Protein AF-A0A2D1LV27-F1 (afdb_monomer)

Nearest PDB structures (foldseek):
  8wv2-assembly1_D  TM=9.370E-01  e=3.843E-04  Candida parapsilosis

Radius of gyration: 17.31 Å; Cα contacts (8 Å, |Δi|>4): 138; chains: 1; bounding box: 40×32×44 Å

Structure (mmCIF, N/CA/C/O backbone):
data_AF-A0A2D1LV27-F1
#
_entry.id   AF-A0A2D1LV27-F1
#
loop_
_atom_site.group_PDB
_atom_site.id
_atom_site.type_symbol
_atom_site.label_atom_id
_atom_site.label_alt_id
_atom_site.label_comp_id
_atom_site.label_asym_id
_atom_site.label_entity_id
_atom_site.label_seq_id
_atom_site.pdbx_PDB_ins_code
_atom_site.Cartn_x
_atom_site.Cartn_y
_atom_site.Cartn_z
_atom_site.occupancy
_atom_site.B_iso_or_equiv
_atom_site.auth_seq_id
_atom_site.auth_comp_id
_atom_site.auth_asym_id
_atom_site.auth_atom_id
_atom_site.pdbx_PDB_model_num
ATOM 1 N N . THR A 1 1 ? 4.285 -7.012 -9.477 1.00 94.00 1 THR A N 1
ATOM 2 C CA . THR A 1 1 ? 3.588 -6.014 -10.319 1.00 94.00 1 THR A CA 1
ATOM 3 C C . THR A 1 1 ? 2.092 -6.225 -10.198 1.00 94.00 1 THR A C 1
ATOM 5 O O . THR A 1 1 ? 1.688 -7.284 -9.736 1.00 94.00 1 THR A O 1
ATOM 8 N N . ASP A 1 2 ? 1.262 -5.238 -10.533 1.00 95.62 2 ASP A N 1
ATOM 9 C CA . ASP A 1 2 ? -0.200 -5.316 -10.392 1.00 95.62 2 ASP A CA 1
ATOM 10 C C . ASP A 1 2 ? -0.897 -4.521 -11.502 1.00 95.62 2 ASP A C 1
ATOM 12 O O . ASP A 1 2 ? -0.850 -3.290 -11.528 1.00 95.62 2 ASP A O 1
ATOM 16 N N . ILE A 1 3 ? -1.539 -5.254 -12.414 1.00 94.94 3 ILE A N 1
ATOM 17 C CA . ILE A 1 3 ? -2.491 -4.723 -13.400 1.00 94.94 3 ILE A CA 1
ATOM 18 C C . ILE A 1 3 ? -3.941 -4.980 -12.963 1.00 94.94 3 ILE A C 1
ATOM 20 O O . ILE A 1 3 ? -4.791 -4.106 -13.090 1.00 94.94 3 ILE A O 1
ATOM 24 N N . GLY A 1 4 ? -4.205 -6.165 -12.400 1.00 94.12 4 GLY A N 1
ATOM 25 C CA . GLY A 1 4 ? -5.544 -6.634 -12.031 1.00 94.12 4 GLY A CA 1
ATOM 26 C C . GLY A 1 4 ? -5.654 -7.200 -10.614 1.00 94.12 4 GLY A C 1
ATOM 27 O O . GLY A 1 4 ? -6.635 -7.858 -10.302 1.00 94.12 4 GLY A O 1
ATOM 28 N N . GLY A 1 5 ? -4.663 -6.973 -9.750 1.00 96.69 5 GLY A N 1
ATOM 29 C CA . GLY A 1 5 ? -4.656 -7.467 -8.366 1.00 96.69 5 GLY A CA 1
ATOM 30 C C . GLY A 1 5 ? -3.417 -8.263 -7.968 1.00 96.69 5 GLY A C 1
ATOM 31 O O . GLY A 1 5 ? -3.328 -8.691 -6.825 1.00 96.69 5 GLY A O 1
ATOM 32 N N . SER A 1 6 ? -2.447 -8.455 -8.862 1.00 96.88 6 SER A N 1
ATOM 33 C CA . SER A 1 6 ? -1.302 -9.353 -8.641 1.00 96.88 6 SER A CA 1
ATOM 34 C C . SER A 1 6 ? -0.316 -8.921 -7.537 1.00 96.88 6 SER A C 1
ATOM 36 O O . SER A 1 6 ? 0.581 -9.693 -7.216 1.00 96.88 6 SER A O 1
ATOM 38 N N . ILE A 1 7 ? -0.482 -7.744 -6.916 1.00 98.31 7 ILE A N 1
ATOM 39 C CA . ILE A 1 7 ? 0.162 -7.400 -5.630 1.00 98.31 7 ILE A CA 1
ATOM 40 C C . ILE A 1 7 ? -0.808 -7.651 -4.472 1.00 98.31 7 ILE A C 1
ATOM 42 O O . ILE A 1 7 ? -0.456 -8.293 -3.485 1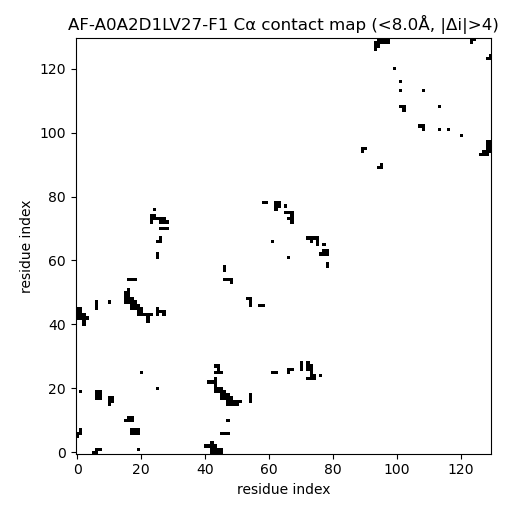.00 98.31 7 ILE A O 1
ATOM 46 N N . ARG A 1 8 ? -2.041 -7.149 -4.587 1.00 98.19 8 ARG A N 1
ATOM 47 C CA . ARG A 1 8 ? -3.024 -7.144 -3.490 1.00 98.19 8 ARG A CA 1
ATOM 48 C C . ARG A 1 8 ? -3.561 -8.534 -3.148 1.00 98.19 8 ARG A C 1
ATOM 50 O O . ARG A 1 8 ? -3.690 -8.854 -1.974 1.00 98.19 8 ARG A O 1
ATOM 57 N N . VAL A 1 9 ? -3.841 -9.364 -4.151 1.00 98.12 9 VAL A N 1
ATOM 58 C CA . VAL A 1 9 ? -4.367 -10.730 -3.984 1.00 98.12 9 VAL A CA 1
ATOM 59 C C . VAL A 1 9 ? -3.384 -11.632 -3.229 1.00 98.12 9 VAL A C 1
ATOM 61 O O . VAL A 1 9 ? -3.776 -12.167 -2.191 1.00 98.12 9 VAL A O 1
ATOM 64 N N . PRO A 1 10 ? -2.109 -11.792 -3.653 1.00 98.50 10 PRO A N 1
ATOM 65 C CA . PRO A 1 10 ? -1.176 -12.620 -2.894 1.00 98.50 10 PRO A CA 1
ATOM 66 C C . PRO A 1 10 ? -0.887 -12.046 -1.504 1.00 98.50 10 PRO A C 1
ATOM 68 O O . PRO A 1 10 ? -0.733 -12.825 -0.567 1.00 98.50 10 PRO A O 1
ATOM 71 N N . ALA A 1 11 ? -0.869 -10.718 -1.332 1.00 98.50 11 ALA A N 1
ATOM 72 C CA . ALA A 1 11 ? -0.708 -10.115 -0.011 1.00 98.50 11 ALA A CA 1
ATOM 73 C C . ALA A 1 11 ? -1.876 -10.468 0.930 1.00 98.50 11 ALA A C 1
ATOM 75 O O . ALA A 1 11 ? -1.646 -10.928 2.047 1.00 98.50 11 ALA A O 1
ATOM 76 N N . ALA A 1 12 ? -3.120 -10.356 0.452 1.00 97.06 12 ALA A N 1
ATOM 77 C CA . ALA A 1 12 ? -4.312 -10.713 1.218 1.00 97.06 12 ALA A CA 1
ATOM 78 C C . ALA A 1 12 ? -4.346 -12.201 1.607 1.00 97.06 12 ALA A C 1
ATOM 80 O O . ALA A 1 12 ? -4.749 -12.535 2.717 1.00 97.06 12 ALA A O 1
ATOM 81 N N . PHE A 1 13 ? -3.900 -13.097 0.723 1.00 97.62 13 PHE A N 1
ATOM 82 C CA . PHE A 1 13 ? -3.911 -14.544 0.984 1.00 97.62 13 PHE A CA 1
ATOM 83 C C . PHE A 1 13 ? -2.797 -15.010 1.925 1.00 97.62 13 PHE A C 1
ATOM 85 O O . PHE A 1 13 ? -2.890 -16.104 2.474 1.00 97.62 13 PHE A O 1
ATOM 92 N N . ASN A 1 14 ? -1.764 -14.190 2.128 1.00 98.25 14 ASN A N 1
ATOM 93 C CA . ASN A 1 14 ? -0.605 -14.534 2.953 1.00 98.25 14 ASN A CA 1
ATOM 94 C C . ASN A 1 14 ? -0.456 -13.637 4.190 1.00 98.25 14 ASN A C 1
ATOM 96 O O . ASN A 1 14 ? 0.593 -13.657 4.828 1.00 98.25 14 ASN A O 1
ATOM 100 N N . SER A 1 15 ? -1.484 -12.858 4.544 1.00 97.31 15 SER A N 1
ATOM 101 C CA . SER A 1 15 ? -1.450 -11.928 5.685 1.00 97.31 15 SER A CA 1
ATOM 102 C C . SER A 1 15 ? -0.294 -10.918 5.607 1.00 97.31 15 SER A C 1
ATOM 104 O O . SER A 1 15 ? 0.393 -10.660 6.594 1.00 97.31 15 SER A O 1
ATOM 106 N N . LEU A 1 16 ? -0.071 -10.355 4.418 1.00 98.44 16 LEU A N 1
ATOM 107 C CA . LEU A 1 16 ? 0.971 -9.365 4.143 1.00 98.44 16 LEU A CA 1
ATOM 108 C C . LEU A 1 16 ? 0.369 -8.015 3.747 1.00 98.44 16 LEU A C 1
ATOM 110 O O . LEU A 1 16 ? -0.791 -7.905 3.347 1.00 98.44 16 LEU A O 1
ATOM 114 N N . TYR A 1 17 ? 1.201 -6.981 3.798 1.00 98.56 17 TYR A N 1
ATOM 115 C CA . TYR A 1 17 ? 0.872 -5.640 3.335 1.00 98.56 17 TYR A CA 1
ATOM 116 C C . TYR A 1 17 ? 1.344 -5.486 1.895 1.00 98.56 17 TYR A C 1
ATOM 118 O O . TYR A 1 17 ? 2.535 -5.587 1.623 1.00 98.56 17 TYR A O 1
ATOM 126 N N . GLY A 1 18 ? 0.423 -5.228 0.968 1.00 98.31 18 GLY A N 1
ATOM 127 C CA . GLY A 1 18 ? 0.740 -4.964 -0.434 1.00 98.31 18 GLY A CA 1
ATOM 128 C C . GLY A 1 18 ? 0.146 -3.638 -0.882 1.00 98.31 18 GLY A C 1
ATOM 129 O O . GLY A 1 18 ? -1.048 -3.409 -0.694 1.00 98.31 18 GLY A O 1
ATOM 130 N N . ILE A 1 19 ? 0.953 -2.775 -1.504 1.00 98.06 19 ILE A N 1
ATOM 131 C CA . ILE A 1 19 ? 0.464 -1.516 -2.081 1.00 98.06 19 ILE A CA 1
ATOM 132 C C . ILE A 1 19 ? 0.578 -1.542 -3.603 1.00 98.06 19 ILE A C 1
ATOM 134 O O . ILE A 1 19 ? 1.639 -1.801 -4.169 1.00 98.06 19 ILE A O 1
ATOM 138 N N . ARG A 1 20 ? -0.535 -1.236 -4.273 1.00 97.81 20 ARG A N 1
ATOM 139 C CA . ARG A 1 20 ? -0.565 -0.902 -5.697 1.00 97.81 20 ARG A CA 1
ATOM 140 C C . ARG A 1 20 ? -0.508 0.627 -5.810 1.00 97.81 20 ARG A C 1
ATOM 142 O O . ARG A 1 20 ? -1.549 1.258 -5.627 1.00 97.81 20 ARG A O 1
ATOM 149 N N . PRO A 1 21 ? 0.661 1.245 -6.047 1.00 97.25 21 PRO A N 1
ATOM 150 C CA . PRO A 1 21 ? 0.733 2.694 -6.153 1.00 97.25 21 PRO A CA 1
ATOM 151 C C . PRO A 1 21 ? 0.067 3.185 -7.445 1.00 97.25 21 PRO A C 1
ATOM 153 O O . PRO A 1 21 ? -0.237 2.404 -8.351 1.00 97.25 21 PRO A O 1
ATOM 156 N N . SER A 1 22 ? -0.137 4.497 -7.545 1.00 96.44 22 SER A N 1
ATOM 157 C CA . SER A 1 22 ? -0.546 5.131 -8.799 1.00 96.44 22 SER A CA 1
ATOM 158 C C . SER A 1 22 ? 0.447 4.818 -9.921 1.00 96.44 22 SER A C 1
ATOM 160 O O . SER A 1 22 ? 1.651 4.683 -9.685 1.00 96.44 22 SER A O 1
ATOM 162 N N . HIS A 1 23 ? -0.053 4.727 -11.153 1.00 95.19 23 HIS A N 1
ATOM 163 C CA . HIS A 1 23 ? 0.809 4.579 -12.321 1.00 95.19 23 HIS A CA 1
ATOM 164 C C . HIS A 1 23 ? 1.824 5.734 -12.405 1.00 95.19 23 HIS A C 1
ATOM 166 O O . HIS A 1 23 ? 1.523 6.861 -12.012 1.00 95.19 23 HIS A O 1
ATOM 172 N N . GLY A 1 24 ? 3.045 5.424 -12.846 1.00 95.38 24 GLY A N 1
ATOM 173 C CA . GLY A 1 24 ? 4.157 6.374 -12.904 1.00 95.38 24 GLY A CA 1
ATOM 174 C C . GLY A 1 24 ? 4.760 6.748 -11.545 1.00 95.38 24 GLY A C 1
ATOM 175 O O . GLY A 1 24 ? 5.654 7.585 -11.496 1.00 95.38 24 GLY A O 1
ATOM 176 N N . ARG A 1 25 ? 4.314 6.158 -10.423 1.00 97.38 25 ARG A N 1
ATOM 177 C CA . ARG A 1 25 ? 4.906 6.438 -9.100 1.00 97.38 25 ARG A CA 1
ATOM 178 C C . ARG A 1 25 ? 6.260 5.760 -8.888 1.00 97.38 25 ARG A C 1
ATOM 180 O O . ARG A 1 25 ? 7.092 6.320 -8.188 1.00 97.38 25 ARG A O 1
ATOM 187 N N . LEU A 1 26 ? 6.454 4.561 -9.432 1.00 97.31 26 LEU A N 1
ATOM 188 C CA . LEU A 1 26 ? 7.682 3.771 -9.310 1.00 97.31 26 LEU A CA 1
ATOM 189 C C . LEU A 1 26 ? 8.211 3.402 -10.704 1.00 97.31 26 LEU A C 1
ATOM 191 O O . LEU A 1 26 ? 7.391 3.261 -11.616 1.00 97.31 26 LEU A O 1
ATOM 195 N N . PRO A 1 27 ? 9.539 3.230 -10.867 1.00 95.69 27 PRO A N 1
ATOM 196 C CA . PRO A 1 27 ? 10.137 2.847 -12.143 1.00 95.69 27 PRO A CA 1
ATOM 197 C C . PRO A 1 27 ? 9.613 1.497 -12.627 1.00 95.69 27 PRO A C 1
ATOM 199 O O . PRO A 1 27 ? 9.431 0.562 -11.843 1.00 95.69 27 PRO A O 1
ATOM 202 N N . TYR A 1 28 ? 9.363 1.423 -13.930 1.00 92.81 28 TYR A N 1
ATOM 203 C CA . TYR A 1 28 ? 8.860 0.245 -14.637 1.00 92.81 28 TYR A CA 1
ATOM 204 C C . TYR A 1 28 ? 9.798 -0.184 -15.778 1.00 92.81 28 TYR A C 1
ATOM 206 O O . TYR A 1 28 ? 9.636 -1.267 -16.337 1.00 92.81 28 TYR A O 1
ATOM 214 N N . GLY A 1 29 ? 10.787 0.641 -16.133 1.00 90.19 29 GLY A N 1
ATOM 215 C CA . GLY A 1 29 ? 11.799 0.324 -17.135 1.00 90.19 29 GLY A CA 1
ATOM 216 C C . GLY A 1 29 ? 12.475 -1.025 -16.872 1.00 90.19 29 GLY A C 1
ATOM 217 O O . GLY A 1 29 ? 12.907 -1.312 -15.759 1.00 90.19 29 GLY A O 1
ATOM 218 N N . GLY A 1 30 ? 12.547 -1.864 -17.907 1.00 87.38 30 GLY A N 1
ATOM 219 C CA . GLY A 1 30 ? 13.156 -3.197 -17.836 1.00 87.38 30 GLY A CA 1
ATOM 220 C C . GLY A 1 30 ? 12.255 -4.308 -17.283 1.00 87.38 30 GLY A C 1
ATOM 221 O O . GLY A 1 30 ? 12.652 -5.471 -17.325 1.00 87.38 30 GLY A O 1
ATOM 222 N N . MET A 1 31 ? 11.040 -4.007 -16.810 1.00 87.56 31 MET A N 1
ATOM 223 C CA . MET A 1 31 ? 10.099 -5.045 -16.374 1.00 87.56 31 MET A CA 1
ATOM 224 C C . MET A 1 31 ? 9.541 -5.804 -17.576 1.00 87.56 31 MET A C 1
ATOM 226 O O . MET A 1 31 ? 8.883 -5.230 -18.443 1.00 87.56 31 MET A O 1
ATOM 230 N N . THR A 1 32 ? 9.722 -7.124 -17.579 1.00 86.06 32 THR A N 1
ATOM 231 C CA . THR A 1 32 ? 9.079 -8.005 -18.555 1.00 86.06 32 THR A CA 1
ATOM 232 C C . THR A 1 32 ? 7.564 -7.970 -18.373 1.00 86.06 32 THR A C 1
ATOM 234 O O . THR A 1 32 ? 7.051 -8.148 -17.265 1.00 86.06 32 THR A O 1
ATOM 237 N N . ASN A 1 33 ? 6.840 -7.755 -19.468 1.00 80.62 33 ASN A N 1
ATOM 238 C CA . ASN A 1 33 ? 5.384 -7.756 -19.488 1.00 80.62 33 ASN A CA 1
ATOM 239 C C . ASN A 1 33 ? 4.881 -8.711 -20.576 1.00 80.62 33 ASN A C 1
ATOM 241 O O . ASN A 1 33 ? 5.525 -8.875 -21.607 1.00 80.62 33 ASN A O 1
ATOM 245 N N . SER A 1 34 ? 3.732 -9.344 -20.347 1.00 78.06 34 SER A N 1
ATOM 246 C CA . SER A 1 34 ? 3.145 -10.305 -21.289 1.00 78.06 34 SER A CA 1
ATOM 247 C C . SER A 1 34 ? 2.445 -9.627 -22.472 1.00 78.06 34 SER A C 1
ATOM 249 O O . SER A 1 34 ? 2.241 -10.267 -23.496 1.00 78.06 34 SER A O 1
ATOM 251 N N . MET A 1 35 ? 2.077 -8.346 -22.338 1.00 78.25 35 MET A N 1
ATOM 252 C CA . MET A 1 35 ? 1.495 -7.527 -23.408 1.00 78.25 35 MET A CA 1
ATOM 253 C C . MET A 1 35 ? 2.213 -6.179 -23.494 1.00 78.25 35 MET A C 1
ATOM 255 O O . MET A 1 35 ? 1.784 -5.183 -22.909 1.00 78.25 35 MET A O 1
ATOM 259 N N . GLU A 1 36 ? 3.347 -6.162 -24.185 1.00 77.81 36 GLU A N 1
ATOM 260 C CA . GLU A 1 36 ? 4.110 -4.939 -24.427 1.00 77.81 36 GLU A CA 1
ATOM 261 C C . GLU A 1 36 ? 3.325 -3.966 -25.328 1.00 77.81 36 GLU A C 1
ATOM 263 O O . GLU A 1 36 ? 2.632 -4.381 -26.255 1.00 77.81 36 GLU A O 1
ATOM 268 N N . GLY A 1 37 ? 3.390 -2.664 -25.029 1.00 81.94 37 GLY A N 1
ATOM 269 C CA . GLY A 1 37 ? 2.694 -1.614 -25.789 1.00 81.94 37 GLY A CA 1
ATOM 270 C C . GLY A 1 37 ? 1.207 -1.417 -25.461 1.00 81.94 37 GLY A C 1
ATOM 271 O O . GLY A 1 37 ? 0.568 -0.547 -26.051 1.00 81.94 37 GLY A O 1
ATOM 272 N N . GLN A 1 38 ? 0.636 -2.177 -24.521 1.00 87.25 38 GLN A N 1
ATOM 273 C CA . GLN A 1 38 ? -0.704 -1.895 -24.005 1.00 87.25 38 GLN A CA 1
ATOM 274 C C . GLN A 1 38 ? -0.664 -0.675 -23.073 1.00 87.25 38 GLN A C 1
ATOM 276 O O . GLN A 1 38 ? 0.085 -0.661 -22.099 1.00 87.25 38 GLN A O 1
ATOM 281 N N . GLU A 1 39 ? -1.493 0.334 -23.355 1.00 85.75 39 GLU A N 1
ATOM 282 C CA . GLU A 1 39 ? -1.511 1.599 -22.598 1.00 85.75 39 GLU A CA 1
ATOM 283 C C . GLU A 1 39 ? -2.918 1.967 -22.068 1.00 85.75 39 GLU A C 1
ATOM 285 O O . GLU A 1 39 ? -3.131 3.060 -21.559 1.00 85.75 39 GLU A O 1
ATOM 290 N N . THR A 1 40 ? -3.913 1.073 -22.168 1.00 89.56 40 THR A N 1
ATOM 291 C CA . THR A 1 40 ? -5.278 1.331 -21.652 1.00 89.56 40 THR A CA 1
ATOM 292 C C . THR A 1 40 ? -5.395 1.075 -20.147 1.00 89.56 40 THR A C 1
ATOM 294 O O . THR A 1 40 ? -6.161 1.741 -19.457 1.00 89.56 40 THR A O 1
ATOM 297 N N . ILE A 1 41 ? -4.665 0.082 -19.628 1.00 90.00 41 ILE A N 1
ATOM 298 C CA . ILE A 1 41 ? -4.696 -0.347 -18.222 1.00 90.00 41 ILE A CA 1
ATOM 299 C C . ILE A 1 41 ? -3.263 -0.664 -17.821 1.00 90.00 41 ILE A C 1
ATOM 301 O O . ILE A 1 41 ? -2.787 -1.785 -17.983 1.00 90.00 41 ILE A O 1
ATOM 305 N N . HIS A 1 42 ? -2.560 0.334 -17.297 1.00 90.81 42 HIS A N 1
ATOM 306 C CA . HIS A 1 42 ? -1.153 0.152 -16.983 1.00 90.81 42 HIS A CA 1
ATOM 307 C C . HIS A 1 42 ? -0.947 -0.755 -15.765 1.00 90.81 42 HIS A C 1
ATOM 309 O O . HIS A 1 42 ? -1.505 -0.537 -14.682 1.00 90.81 42 HIS A O 1
ATOM 315 N N . SER A 1 43 ? -0.053 -1.726 -15.932 1.00 92.62 43 SER A N 1
ATOM 316 C CA . SER A 1 43 ? 0.572 -2.430 -14.816 1.00 92.62 43 SER A CA 1
ATOM 317 C C . SER A 1 43 ? 1.433 -1.466 -13.997 1.00 92.62 43 SER A C 1
ATOM 319 O O . SER A 1 43 ? 2.019 -0.518 -14.527 1.00 92.62 43 SER A O 1
ATOM 321 N N . VAL A 1 44 ? 1.525 -1.716 -12.692 1.00 94.62 44 VAL A N 1
ATOM 322 C CA . VAL A 1 44 ? 2.413 -0.969 -11.794 1.00 94.62 44 VAL A CA 1
ATOM 323 C C . VAL A 1 44 ? 3.330 -1.897 -11.010 1.00 94.62 44 VAL A C 1
ATOM 325 O O . VAL A 1 44 ? 3.066 -3.090 -10.840 1.00 94.62 44 VAL A O 1
ATOM 328 N N . VAL A 1 45 ? 4.415 -1.334 -10.497 1.00 95.19 45 VAL A N 1
ATOM 329 C CA . VAL A 1 45 ? 5.302 -1.979 -9.523 1.00 95.19 45 VAL A CA 1
ATOM 330 C C . VAL A 1 45 ? 4.926 -1.468 -8.138 1.00 95.19 45 VAL A C 1
ATOM 332 O O . VAL A 1 45 ? 4.526 -0.319 -7.999 1.00 95.19 45 VAL A O 1
ATOM 335 N N . GLY A 1 46 ? 5.031 -2.315 -7.119 1.00 96.94 46 GLY A N 1
ATOM 336 C CA . GLY A 1 46 ? 4.777 -1.955 -5.728 1.00 96.94 46 GLY A CA 1
ATOM 337 C C . GLY A 1 46 ? 5.250 -3.064 -4.784 1.00 96.94 46 GLY A C 1
ATOM 338 O O . GLY A 1 46 ? 5.330 -4.219 -5.217 1.00 96.94 46 GLY A O 1
ATOM 339 N N . PRO A 1 47 ? 5.614 -2.729 -3.535 1.00 98.00 47 PRO A N 1
ATOM 340 C CA . PRO A 1 47 ? 6.124 -3.697 -2.571 1.00 98.00 47 PRO A CA 1
ATOM 341 C C . PRO A 1 47 ? 5.016 -4.560 -1.951 1.00 98.00 47 PRO A C 1
ATOM 343 O O . PRO A 1 47 ? 3.876 -4.118 -1.776 1.00 98.00 47 PRO A O 1
ATOM 346 N N . ILE A 1 48 ? 5.409 -5.773 -1.559 1.00 98.56 48 ILE A N 1
ATOM 347 C CA . ILE A 1 48 ? 4.728 -6.604 -0.561 1.00 98.56 48 ILE A CA 1
ATOM 348 C C . ILE A 1 48 ? 5.686 -6.729 0.626 1.00 98.56 48 ILE A C 1
ATOM 350 O O . ILE A 1 48 ? 6.863 -7.019 0.420 1.00 98.56 48 ILE A O 1
ATOM 354 N N . ALA A 1 49 ? 5.206 -6.497 1.845 1.00 98.50 49 ALA A N 1
ATOM 355 C CA . ALA A 1 49 ? 6.023 -6.541 3.052 1.00 98.50 49 ALA A CA 1
ATOM 356 C C . ALA A 1 49 ? 5.239 -7.044 4.276 1.00 98.50 49 ALA A C 1
ATOM 358 O O . ALA A 1 49 ? 4.027 -7.256 4.219 1.00 98.50 49 ALA A O 1
ATOM 359 N N . HIS A 1 50 ? 5.940 -7.223 5.397 1.00 98.06 50 HIS A N 1
ATOM 360 C CA . HIS A 1 50 ? 5.361 -7.710 6.654 1.00 98.06 50 HIS A CA 1
ATOM 361 C C . HIS A 1 50 ? 4.715 -6.607 7.504 1.00 98.06 50 HIS A C 1
ATOM 363 O O . HIS A 1 50 ? 3.984 -6.914 8.443 1.00 98.06 50 HIS A O 1
ATOM 369 N N . SER A 1 51 ? 4.945 -5.334 7.175 1.00 98.44 51 SER A N 1
ATOM 370 C CA . SER A 1 51 ? 4.363 -4.196 7.884 1.00 98.44 51 SER A CA 1
ATOM 371 C C . SER A 1 51 ? 4.099 -3.008 6.953 1.00 98.44 51 SER A C 1
ATOM 373 O O . SER A 1 51 ? 4.699 -2.878 5.882 1.00 98.44 51 SER A O 1
ATOM 375 N N . ALA A 1 52 ? 3.219 -2.097 7.378 1.00 97.19 52 ALA A N 1
ATOM 376 C CA . ALA A 1 52 ? 3.001 -0.830 6.677 1.00 97.19 52 ALA A CA 1
ATOM 377 C C . ALA A 1 52 ? 4.257 0.067 6.705 1.00 97.19 52 ALA A C 1
ATOM 379 O O . ALA A 1 52 ? 4.510 0.821 5.764 1.00 97.19 52 ALA A O 1
ATOM 380 N N . GLN A 1 53 ? 5.066 -0.043 7.762 1.00 98.06 53 GLN A N 1
ATOM 381 C CA . GLN A 1 53 ? 6.332 0.665 7.922 1.00 98.06 53 GLN A CA 1
ATOM 382 C C . GLN A 1 53 ? 7.361 0.219 6.876 1.00 98.06 53 GLN A C 1
ATOM 384 O O . GLN A 1 53 ? 8.032 1.070 6.297 1.00 98.06 53 GLN A O 1
ATOM 389 N N . ASP A 1 54 ? 7.436 -1.077 6.570 1.00 98.38 54 ASP A N 1
ATOM 390 C CA . ASP A 1 54 ? 8.341 -1.603 5.538 1.00 98.38 54 ASP A CA 1
ATOM 391 C C . ASP A 1 54 ? 7.916 -1.166 4.131 1.00 98.38 54 ASP A C 1
ATOM 393 O O . ASP A 1 54 ? 8.753 -0.795 3.306 1.00 98.38 54 ASP A O 1
ATOM 397 N N . VAL A 1 55 ? 6.604 -1.143 3.863 1.00 98.31 55 VAL A N 1
ATOM 398 C CA . VAL A 1 55 ? 6.058 -0.585 2.615 1.00 98.31 55 VAL A CA 1
ATOM 399 C C . VAL A 1 55 ? 6.472 0.879 2.461 1.00 98.31 55 VAL A C 1
ATOM 401 O O . VAL A 1 55 ? 6.947 1.282 1.396 1.00 98.31 55 VAL A O 1
ATOM 404 N N . ARG A 1 56 ? 6.322 1.675 3.527 1.00 97.75 56 ARG A N 1
ATOM 405 C CA . ARG A 1 56 ? 6.743 3.080 3.558 1.00 97.75 56 ARG A CA 1
ATOM 406 C C . ARG A 1 56 ? 8.246 3.220 3.318 1.00 97.75 56 ARG A C 1
ATOM 408 O O . ARG A 1 56 ? 8.633 4.023 2.473 1.00 97.75 56 ARG A O 1
ATOM 415 N N . LEU A 1 57 ? 9.070 2.438 4.019 1.00 98.19 57 LEU A N 1
ATOM 416 C CA . LEU A 1 57 ? 10.526 2.450 3.882 1.00 98.19 57 LEU A CA 1
ATOM 417 C C . LEU A 1 57 ? 10.940 2.199 2.430 1.00 98.19 57 LEU A C 1
ATOM 419 O O . LEU A 1 57 ? 11.669 3.005 1.861 1.00 98.19 57 LEU A O 1
ATOM 423 N N . PHE A 1 58 ? 10.412 1.143 1.804 1.00 98.31 58 PHE A N 1
ATOM 424 C CA . PHE A 1 58 ? 10.702 0.829 0.405 1.00 98.31 58 PHE A CA 1
ATOM 425 C C . PHE A 1 58 ? 10.357 1.996 -0.530 1.00 98.31 58 PHE A C 1
ATOM 427 O O . PHE A 1 58 ? 11.179 2.399 -1.354 1.00 98.31 58 PHE A O 1
ATOM 434 N N . LEU A 1 59 ? 9.152 2.565 -0.397 1.00 97.94 59 LEU A N 1
ATOM 435 C CA . LEU A 1 59 ? 8.716 3.681 -1.238 1.00 97.94 59 LEU A CA 1
ATOM 436 C C . LEU A 1 59 ? 9.609 4.911 -1.057 1.00 97.94 59 LEU A C 1
ATOM 438 O O . LEU A 1 59 ? 9.992 5.530 -2.046 1.00 97.94 59 LEU A O 1
ATOM 442 N N . GLN A 1 60 ? 9.960 5.258 0.181 1.00 98.06 60 GLN A N 1
ATOM 443 C CA . GLN A 1 60 ? 10.858 6.377 0.461 1.00 98.06 60 GLN A CA 1
ATOM 444 C C . GLN A 1 60 ? 12.250 6.146 -0.125 1.00 98.06 60 GLN A C 1
ATOM 446 O O . GLN A 1 60 ? 12.780 7.041 -0.781 1.00 98.06 60 GLN A O 1
ATOM 451 N N . SER A 1 61 ? 12.815 4.950 0.060 1.00 98.38 61 SER A N 1
ATOM 452 C CA . SER A 1 61 ? 14.130 4.589 -0.469 1.00 98.38 61 SER A CA 1
ATOM 453 C C . SER A 1 61 ? 14.178 4.693 -1.989 1.00 98.38 61 SER A C 1
ATOM 455 O O . SER A 1 61 ? 15.072 5.342 -2.515 1.00 98.38 61 SER A O 1
ATOM 457 N N . VAL A 1 62 ? 13.197 4.131 -2.702 1.00 97.81 62 VAL A N 1
ATOM 458 C CA . VAL A 1 62 ? 13.181 4.190 -4.172 1.00 97.81 62 VAL A CA 1
ATOM 459 C C . VAL A 1 62 ? 12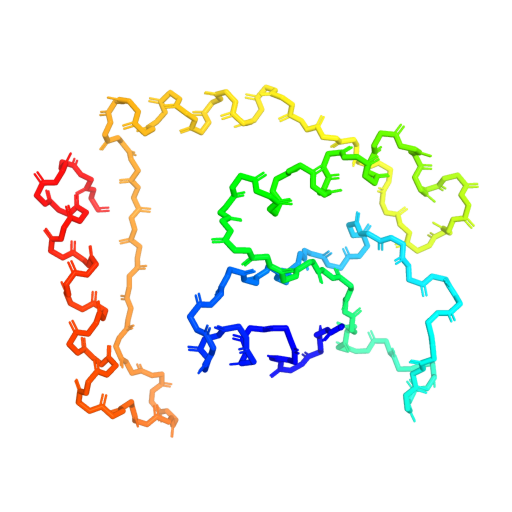.980 5.619 -4.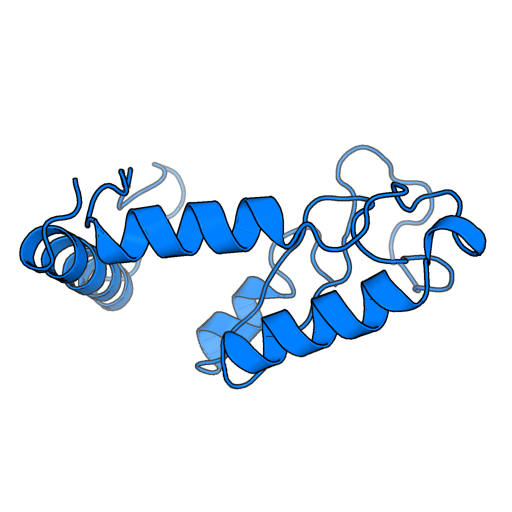674 1.00 97.81 62 VAL A C 1
ATOM 461 O O . VAL A 1 62 ? 13.656 6.039 -5.605 1.00 97.81 62 VAL A O 1
ATOM 464 N N . LEU A 1 63 ? 12.073 6.392 -4.069 1.00 98.00 63 LEU A N 1
ATOM 465 C CA . LEU A 1 63 ? 11.799 7.763 -4.516 1.00 98.00 63 LEU A CA 1
ATOM 466 C C . LEU A 1 63 ? 12.947 8.734 -4.219 1.00 98.00 63 LEU A C 1
ATOM 468 O O . LEU A 1 63 ? 13.077 9.738 -4.917 1.00 98.00 63 LEU A O 1
ATOM 472 N N . LYS A 1 64 ? 13.771 8.445 -3.205 1.00 98.12 64 LYS A N 1
ATOM 473 C CA . LYS A 1 64 ? 14.970 9.224 -2.874 1.00 98.12 64 LYS A CA 1
ATOM 474 C C . LYS A 1 64 ? 16.046 9.141 -3.961 1.00 98.12 64 LYS A C 1
ATOM 476 O O . LYS A 1 64 ? 16.795 10.096 -4.119 1.00 98.12 64 LYS A O 1
ATOM 481 N N . GLU A 1 65 ? 16.070 8.058 -4.737 1.00 98.12 65 GLU A N 1
ATOM 482 C CA . GLU A 1 65 ? 16.985 7.875 -5.875 1.00 98.12 65 GLU A CA 1
ATOM 483 C C . GLU A 1 65 ? 16.540 8.625 -7.144 1.00 98.12 65 GLU A C 1
ATOM 485 O O . GLU A 1 65 ? 17.166 8.502 -8.194 1.00 98.12 65 GLU A O 1
ATOM 490 N N . GLU A 1 66 ? 15.453 9.402 -7.071 1.00 98.06 66 GLU A N 1
ATOM 491 C CA . GLU A 1 66 ? 14.935 10.215 -8.177 1.00 98.06 66 GLU A CA 1
ATOM 492 C C . GLU A 1 66 ? 14.724 9.418 -9.485 1.00 98.06 66 GLU A C 1
ATOM 494 O O . GLU A 1 66 ? 15.244 9.790 -10.541 1.00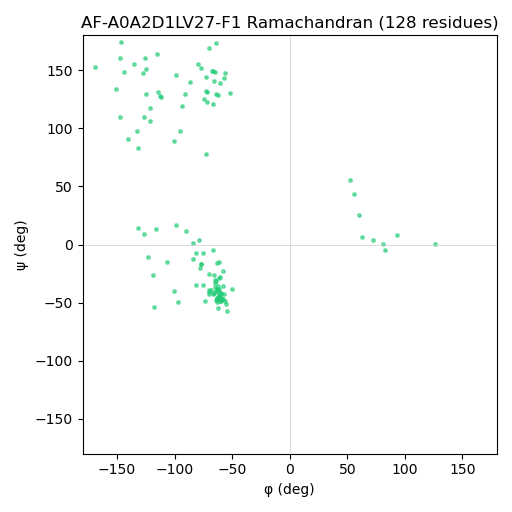 98.06 66 GLU A O 1
ATOM 499 N N . PRO A 1 67 ? 13.938 8.321 -9.461 1.00 97.56 67 PRO A N 1
ATOM 500 C CA . PRO A 1 67 ? 13.825 7.372 -10.574 1.00 97.56 67 PRO A CA 1
ATOM 501 C C . PRO A 1 67 ? 13.365 7.995 -11.902 1.00 97.56 67 PRO A C 1
ATOM 503 O O . PRO A 1 67 ? 13.680 7.476 -12.971 1.00 97.56 67 PRO A O 1
ATOM 506 N N . TRP A 1 68 ? 12.685 9.142 -11.854 1.00 98.00 68 TRP A N 1
ATOM 507 C CA . TRP A 1 68 ? 12.303 9.947 -13.023 1.00 98.00 68 TRP A CA 1
ATOM 508 C C . TRP A 1 68 ? 13.486 10.470 -13.850 1.00 98.00 68 TRP A C 1
ATOM 510 O O . TRP A 1 68 ? 13.290 10.896 -14.984 1.00 98.00 68 TRP A O 1
ATOM 520 N N . LYS A 1 69 ? 14.716 10.433 -13.325 1.00 97.88 69 LYS A N 1
ATOM 521 C CA . LYS A 1 69 ? 15.936 10.734 -14.092 1.00 97.88 69 LYS A CA 1
ATOM 522 C C . LYS 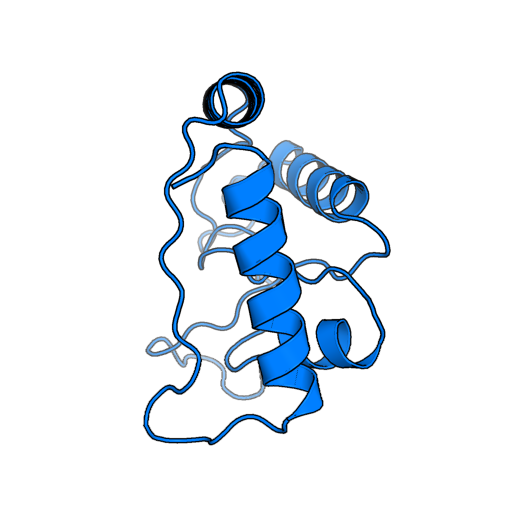A 1 69 ? 16.376 9.584 -15.005 1.00 97.88 69 LYS A C 1
ATOM 524 O O . LYS A 1 69 ? 17.171 9.813 -15.912 1.00 97.88 69 LYS A O 1
ATOM 529 N N . TYR A 1 70 ? 15.869 8.372 -14.773 1.00 96.12 70 TYR A N 1
ATOM 530 C CA . TYR A 1 70 ? 16.289 7.147 -15.464 1.00 96.12 70 TYR A CA 1
ATOM 531 C C . TYR A 1 70 ? 15.151 6.478 -16.240 1.00 96.12 70 TYR A C 1
ATOM 533 O O . TYR A 1 70 ? 15.400 5.789 -17.226 1.00 96.12 70 TYR A O 1
ATOM 541 N N . ASP A 1 71 ? 13.905 6.693 -15.819 1.00 95.62 71 ASP A N 1
ATOM 542 C CA . ASP A 1 71 ? 12.712 6.162 -16.470 1.00 95.62 71 ASP A CA 1
ATOM 543 C C . ASP A 1 71 ? 11.720 7.293 -16.769 1.00 95.62 71 ASP A C 1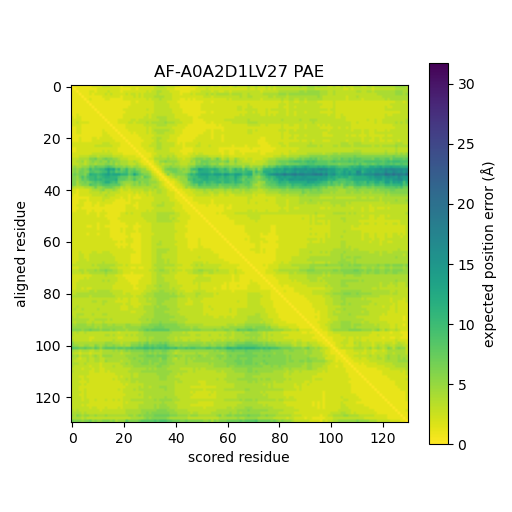
ATOM 545 O O . ASP A 1 71 ? 11.086 7.850 -15.872 1.00 95.62 71 ASP A O 1
ATOM 549 N N . SER A 1 72 ? 11.568 7.609 -18.058 1.00 93.62 72 SER A N 1
ATOM 550 C CA . SER A 1 72 ? 10.674 8.669 -18.548 1.00 93.62 72 SER A CA 1
ATOM 551 C C . SER A 1 72 ? 9.185 8.425 -18.270 1.00 93.62 72 SER A C 1
ATOM 553 O O . SER A 1 72 ? 8.397 9.366 -18.353 1.00 93.62 72 SER A O 1
ATOM 555 N N . LYS A 1 73 ? 8.782 7.194 -17.919 1.00 90.44 73 LYS A N 1
ATOM 556 C CA . LYS A 1 73 ? 7.403 6.888 -17.505 1.00 90.44 73 LYS A CA 1
ATOM 557 C C . LYS A 1 73 ? 7.135 7.243 -16.036 1.00 90.44 73 LYS A C 1
ATOM 559 O O . LYS A 1 73 ? 5.990 7.163 -15.589 1.00 90.44 73 LYS A O 1
ATOM 564 N N . VAL A 1 74 ? 8.160 7.624 -15.271 1.00 97.31 74 VAL A N 1
ATOM 565 C CA . VAL A 1 74 ? 8.028 7.978 -13.855 1.00 97.31 74 VAL A CA 1
ATOM 566 C C . VAL A 1 74 ? 7.768 9.470 -13.697 1.00 97.31 74 VAL A C 1
ATOM 568 O O . VAL A 1 74 ? 8.498 10.317 -14.206 1.00 97.31 74 VAL A O 1
ATOM 571 N N . ILE A 1 75 ? 6.734 9.798 -12.929 1.00 97.38 75 ILE A N 1
ATOM 572 C CA . ILE A 1 75 ? 6.375 11.176 -12.601 1.00 97.38 75 ILE A CA 1
ATOM 573 C C . ILE A 1 75 ? 7.414 11.724 -11.606 1.00 97.38 75 ILE A C 1
ATOM 575 O O . ILE A 1 75 ? 7.676 11.057 -10.598 1.00 97.38 75 ILE A O 1
ATOM 579 N N . PRO A 1 76 ? 7.975 12.932 -11.827 1.00 97.88 76 PRO A N 1
ATOM 580 C CA . PRO A 1 76 ? 8.978 13.536 -10.954 1.00 97.88 76 PRO A CA 1
ATOM 581 C C . PRO A 1 76 ? 8.354 14.012 -9.642 1.00 97.88 76 PRO A C 1
ATOM 583 O O . PRO A 1 76 ? 8.046 15.186 -9.444 1.00 97.88 76 PRO A O 1
ATOM 586 N N . LEU A 1 77 ? 8.103 13.056 -8.754 1.00 97.50 77 LEU A N 1
ATOM 587 C CA . LEU A 1 77 ? 7.327 13.253 -7.546 1.00 97.50 77 LEU A CA 1
ATOM 588 C C . LEU A 1 77 ? 8.088 12.641 -6.366 1.00 97.50 77 LEU A C 1
ATOM 590 O O . LEU A 1 77 ? 7.969 11.436 -6.129 1.00 97.50 77 LEU A O 1
ATOM 594 N N . PRO A 1 78 ? 8.839 13.434 -5.587 1.00 97.62 78 PRO A N 1
ATOM 595 C CA . PRO A 1 78 ? 9.511 12.925 -4.397 1.00 97.62 78 PRO A CA 1
ATOM 596 C C . PRO A 1 78 ? 8.507 12.442 -3.334 1.00 97.62 78 PRO A C 1
ATOM 598 O O . PRO A 1 78 ? 7.278 12.580 -3.464 1.00 97.62 78 PRO A O 1
ATOM 601 N N . TRP A 1 79 ? 9.020 11.833 -2.264 1.00 97.69 79 TRP A N 1
ATOM 602 C CA . TRP A 1 79 ? 8.218 11.639 -1.057 1.00 97.69 79 TRP A CA 1
ATOM 603 C C . TRP A 1 79 ? 7.828 13.009 -0.493 1.00 97.69 79 TRP A C 1
ATOM 605 O O . TRP A 1 79 ? 8.677 13.881 -0.334 1.00 97.69 79 TRP A O 1
ATOM 615 N N . ARG A 1 80 ? 6.537 13.220 -0.226 1.00 96.88 80 ARG A N 1
ATOM 616 C CA . ARG A 1 80 ? 6.035 14.497 0.290 1.00 96.88 80 ARG A CA 1
ATOM 617 C C . ARG A 1 80 ? 5.814 14.380 1.789 1.00 96.88 80 ARG A C 1
ATOM 619 O O . ARG A 1 80 ? 4.722 14.033 2.226 1.00 96.88 80 ARG A O 1
ATOM 626 N N . GLU A 1 81 ? 6.852 14.681 2.562 1.00 96.88 81 GLU A N 1
ATOM 627 C CA . GLU A 1 81 ? 6.795 14.630 4.031 1.00 96.88 81 GLU A CA 1
ATOM 628 C C . GLU A 1 81 ? 5.696 15.532 4.602 1.00 96.88 81 GLU A C 1
ATOM 630 O O . GLU A 1 81 ? 5.016 15.143 5.543 1.00 96.88 81 GLU A O 1
ATOM 635 N N . ALA A 1 82 ? 5.451 16.696 3.992 1.00 97.81 82 ALA A N 1
ATOM 636 C CA . ALA A 1 82 ? 4.371 17.591 4.406 1.00 97.81 82 ALA A CA 1
ATOM 637 C C . ALA A 1 82 ? 2.981 16.927 4.324 1.00 97.81 82 ALA A C 1
ATOM 639 O O . ALA A 1 82 ? 2.183 17.070 5.248 1.00 97.81 82 ALA A O 1
ATOM 640 N N . GLU A 1 83 ? 2.708 16.157 3.264 1.00 97.31 83 GLU A N 1
ATOM 641 C CA . GLU A 1 83 ? 1.438 15.428 3.117 1.00 97.31 83 GLU A CA 1
ATOM 642 C C . GLU A 1 83 ? 1.326 14.277 4.113 1.00 97.31 83 GLU A C 1
ATOM 644 O O . GLU A 1 83 ? 0.258 14.030 4.668 1.00 97.31 83 GLU A O 1
ATOM 649 N N . GLU A 1 84 ? 2.433 13.570 4.356 1.00 96.19 84 GLU A N 1
ATOM 650 C CA . GLU A 1 84 ? 2.480 12.525 5.373 1.00 96.19 84 GLU A CA 1
ATOM 651 C C . GLU A 1 84 ? 2.198 13.105 6.764 1.00 96.19 84 GLU A C 1
ATOM 653 O O . GLU A 1 84 ? 1.345 12.588 7.481 1.00 96.19 84 GLU A O 1
ATOM 658 N N . ASN A 1 85 ? 2.847 14.211 7.125 1.00 97.62 85 ASN A N 1
ATOM 659 C CA . ASN A 1 85 ? 2.632 14.887 8.401 1.00 97.62 85 ASN A CA 1
ATOM 660 C C . ASN A 1 85 ? 1.186 15.383 8.539 1.00 97.62 85 ASN A C 1
ATOM 662 O O . ASN A 1 85 ? 0.582 15.219 9.597 1.00 97.62 85 ASN A O 1
ATOM 666 N N . ALA A 1 86 ? 0.599 15.924 7.466 1.00 97.69 86 ALA A N 1
ATOM 667 C CA . ALA A 1 86 ? -0.808 16.317 7.450 1.00 97.69 86 ALA A CA 1
ATOM 668 C C . ALA A 1 86 ? -1.749 15.113 7.642 1.00 97.69 86 ALA A C 1
ATOM 670 O O . ALA A 1 86 ? -2.749 15.215 8.353 1.00 97.69 86 ALA A O 1
ATOM 671 N N . ALA A 1 87 ? -1.427 13.955 7.058 1.00 95.94 87 ALA A N 1
ATOM 672 C CA . ALA A 1 87 ? -2.177 12.724 7.288 1.00 95.94 87 ALA A CA 1
ATOM 673 C C . ALA A 1 87 ? -2.049 12.239 8.744 1.00 95.94 87 ALA A C 1
ATOM 675 O O . ALA A 1 87 ? -3.055 11.866 9.346 1.00 95.94 87 ALA A O 1
ATOM 676 N N . GLN A 1 88 ? -0.852 12.304 9.336 1.00 96.69 88 GLN A N 1
ATOM 677 C CA . GLN A 1 88 ? -0.636 11.958 10.747 1.00 96.69 88 GLN A CA 1
ATOM 678 C C . GLN A 1 88 ? -1.396 12.889 11.698 1.00 96.69 88 GLN A C 1
ATOM 680 O O . GLN A 1 88 ? -1.982 12.417 12.671 1.00 96.69 88 GLN A O 1
ATOM 685 N N . ALA A 1 89 ? -1.459 14.188 11.393 1.00 97.69 89 ALA A N 1
ATOM 686 C CA . ALA A 1 89 ? -2.266 15.140 12.154 1.00 97.69 89 ALA A CA 1
ATOM 687 C C . ALA A 1 89 ? -3.754 14.750 12.142 1.00 97.69 89 ALA A C 1
ATOM 689 O O . ALA A 1 89 ? -4.364 14.649 13.202 1.00 97.69 89 ALA A O 1
ATOM 690 N N . LYS A 1 90 ? -4.313 14.401 10.974 1.00 96.75 90 LYS A N 1
ATOM 691 C CA . LYS A 1 90 ? -5.707 13.928 10.875 1.00 96.75 90 LYS A CA 1
ATOM 692 C C . LYS A 1 90 ? -5.966 12.633 11.646 1.00 96.75 90 LYS A C 1
ATOM 694 O O . LYS A 1 90 ? -7.044 12.456 12.208 1.00 96.75 90 LYS A O 1
ATOM 699 N N . ILE A 1 91 ? -4.992 11.721 11.683 1.00 96.06 91 ILE A N 1
ATOM 700 C CA . ILE A 1 91 ? -5.080 10.501 12.500 1.00 96.06 91 ILE A CA 1
ATOM 701 C C . ILE A 1 91 ? -5.131 10.873 13.987 1.00 96.06 91 ILE A C 1
ATOM 703 O O . ILE A 1 91 ? -6.010 10.393 14.700 1.00 96.06 91 ILE A O 1
ATOM 707 N N . ALA A 1 92 ? -4.238 11.756 14.443 1.00 97.06 92 ALA A N 1
ATOM 708 C CA . ALA A 1 92 ? -4.178 12.204 15.834 1.00 97.06 92 ALA A CA 1
ATOM 709 C C . ALA A 1 92 ? -5.448 12.958 16.270 1.00 97.06 92 ALA A C 1
ATOM 711 O O . ALA A 1 92 ? -5.948 12.750 17.374 1.00 97.06 92 ALA A O 1
ATOM 712 N N . GLU A 1 93 ? -6.001 13.785 15.383 1.00 97.44 93 GLU A N 1
ATOM 713 C CA . GLU A 1 93 ? -7.260 14.517 15.569 1.00 97.44 93 GLU A CA 1
ATOM 714 C C . GLU A 1 93 ? -8.507 13.641 15.419 1.00 97.44 93 GLU A C 1
ATOM 716 O O . GLU A 1 93 ? -9.618 14.103 15.671 1.00 97.44 93 GLU A O 1
ATOM 721 N N . LYS A 1 94 ? -8.339 12.384 14.994 1.00 96.81 94 LYS A N 1
ATOM 722 C CA . LYS A 1 94 ? -9.426 11.448 14.698 1.00 96.81 94 LYS A CA 1
ATOM 723 C C . LYS A 1 94 ? -10.376 11.935 13.595 1.00 96.81 94 LYS A C 1
ATOM 725 O O . LYS A 1 94 ? -11.493 11.456 13.485 1.00 96.81 94 LYS A O 1
ATOM 730 N N . SER A 1 95 ? -9.909 12.801 12.700 1.00 95.75 95 SER A N 1
ATOM 731 C CA . SER A 1 95 ? -10.728 13.538 11.723 1.00 95.75 95 SER A CA 1
ATOM 732 C C . SER A 1 95 ? -10.755 12.929 10.311 1.00 95.75 95 SER A C 1
ATOM 734 O O . SER A 1 95 ? -11.105 13.596 9.333 1.00 95.75 95 SER A O 1
ATOM 736 N N . LEU A 1 96 ? -10.360 11.661 10.170 1.00 97.31 96 LEU A N 1
ATOM 737 C CA . LEU A 1 96 ? -10.473 10.932 8.906 1.00 97.31 96 LEU A CA 1
ATOM 738 C C . LEU A 1 96 ? -11.931 10.560 8.599 1.00 97.31 96 LEU A C 1
ATOM 740 O O . LEU A 1 96 ? -12.685 10.215 9.505 1.00 97.31 96 LEU A O 1
ATOM 744 N N . ASN A 1 97 ? -12.269 10.602 7.306 1.00 96.56 97 ASN A N 1
ATOM 745 C CA . ASN A 1 97 ? -13.558 10.175 6.764 1.00 96.56 97 ASN A CA 1
ATOM 746 C C . ASN A 1 97 ? -13.359 8.917 5.908 1.00 96.56 97 ASN A C 1
ATOM 748 O O . ASN A 1 97 ? -12.540 8.934 4.981 1.00 96.56 97 ASN A O 1
ATOM 752 N N . PHE A 1 98 ? -14.116 7.858 6.180 1.00 96.69 98 PHE A N 1
ATOM 753 C CA . PHE A 1 98 ? -14.035 6.569 5.507 1.00 96.69 98 PHE A CA 1
ATOM 754 C C . PHE A 1 98 ? -15.371 6.206 4.860 1.00 96.69 98 PHE A C 1
ATOM 756 O O . PHE A 1 98 ? -16.374 5.968 5.523 1.00 96.69 98 PHE A O 1
ATOM 763 N N . ALA A 1 99 ? -15.365 6.074 3.536 1.00 96.00 99 ALA A N 1
ATOM 764 C CA . ALA A 1 99 ? -16.430 5.371 2.835 1.00 96.00 99 ALA A CA 1
ATOM 765 C C . ALA A 1 99 ? -16.105 3.872 2.794 1.00 96.00 99 ALA A C 1
ATOM 767 O O . ALA A 1 99 ? -14.960 3.488 2.541 1.00 96.00 99 ALA A O 1
ATOM 768 N N . PHE A 1 100 ? -17.110 3.024 2.993 1.00 93.69 100 PHE A N 1
ATOM 769 C CA . PHE A 1 100 ? -16.994 1.579 2.820 1.00 93.69 100 PHE A CA 1
ATOM 770 C C . PHE A 1 100 ? -18.211 1.050 2.051 1.00 93.69 100 PHE A C 1
ATOM 772 O O . PHE A 1 100 ? -19.279 1.660 2.055 1.00 93.69 100 PHE A O 1
ATOM 779 N N . TYR A 1 101 ? -18.032 -0.087 1.389 1.00 92.12 101 TYR A N 1
ATOM 780 C CA . TYR A 1 101 ? -19.090 -0.876 0.766 1.00 92.12 101 TYR A CA 1
ATOM 781 C C . TYR A 1 101 ? -18.731 -2.357 0.935 1.00 92.12 101 TYR A C 1
ATOM 783 O O . TYR A 1 101 ? -17.552 -2.708 1.018 1.00 92.12 101 TYR A O 1
ATOM 791 N N . ASP A 1 102 ? -19.733 -3.220 1.048 1.00 89.25 102 ASP A N 1
ATOM 792 C CA . ASP A 1 102 ? -19.586 -4.641 1.379 1.00 89.25 102 ASP A CA 1
ATOM 793 C C . ASP A 1 102 ? -19.823 -5.576 0.186 1.00 89.25 102 ASP A C 1
ATOM 795 O O . ASP A 1 102 ? -19.450 -6.746 0.242 1.00 89.25 102 ASP A O 1
ATOM 799 N N . PHE A 1 103 ? -20.416 -5.077 -0.894 1.00 94.06 103 PHE A N 1
ATOM 800 C CA . PHE A 1 103 ? -20.658 -5.810 -2.129 1.00 94.06 103 PHE A CA 1
ATOM 801 C C . PHE A 1 103 ? -20.654 -4.829 -3.303 1.00 94.06 103 PHE A C 1
ATOM 803 O O . PHE A 1 103 ? -21.242 -3.756 -3.223 1.00 94.06 103 PHE A O 1
ATOM 810 N N . ASP A 1 104 ? -19.959 -5.182 -4.380 1.00 94.56 104 ASP A N 1
ATOM 811 C CA . ASP A 1 104 ? -19.839 -4.377 -5.603 1.00 94.56 104 ASP A CA 1
ATOM 812 C C . ASP A 1 104 ? -20.939 -4.675 -6.637 1.00 94.56 104 ASP A C 1
ATOM 814 O O . ASP A 1 104 ? -20.816 -4.282 -7.793 1.00 94.56 104 ASP A O 1
ATOM 818 N N . ASP A 1 105 ? -21.975 -5.421 -6.244 1.00 95.88 105 ASP A N 1
ATOM 819 C CA . ASP A 1 105 ? -23.025 -5.974 -7.107 1.00 95.88 105 ASP A CA 1
ATOM 820 C C . ASP A 1 105 ? -22.554 -6.979 -8.181 1.00 95.88 105 ASP A C 1
ATOM 822 O O . ASP A 1 105 ? -23.364 -7.457 -8.978 1.00 95.88 105 ASP A O 1
ATOM 826 N N . VAL A 1 106 ? -21.277 -7.386 -8.174 1.00 97.06 106 VAL A N 1
ATOM 827 C CA . VAL A 1 106 ? -20.694 -8.319 -9.155 1.00 97.06 106 VAL A CA 1
ATOM 828 C C . VAL A 1 106 ? -20.198 -9.602 -8.489 1.00 97.06 106 VAL A C 1
ATOM 830 O O . VAL A 1 106 ? -20.599 -10.700 -8.879 1.00 97.06 106 VAL A O 1
ATOM 833 N N . VAL A 1 107 ? -19.349 -9.495 -7.463 1.00 94.81 107 VAL A N 1
ATOM 834 C CA . VAL A 1 107 ? -18.761 -10.635 -6.747 1.00 94.81 107 VAL A CA 1
ATOM 835 C C . VAL A 1 107 ? -19.114 -10.566 -5.268 1.00 94.81 107 VAL A C 1
ATOM 837 O O . VAL A 1 107 ? -18.560 -9.780 -4.504 1.00 94.81 107 VAL A O 1
ATOM 840 N N . ARG A 1 108 ? -20.029 -11.440 -4.835 1.00 95.69 108 ARG A N 1
ATOM 841 C CA . ARG A 1 108 ? -20.448 -11.506 -3.430 1.00 95.69 108 ARG A CA 1
ATOM 842 C C . ARG A 1 108 ? -19.290 -11.993 -2.548 1.00 95.69 108 ARG A C 1
ATOM 844 O O . ARG A 1 108 ? -18.840 -13.125 -2.749 1.00 95.69 108 ARG A O 1
ATOM 851 N N . PRO A 1 109 ? -18.841 -11.220 -1.541 1.00 95.88 109 PRO A N 1
ATOM 852 C CA . PRO A 1 109 ? -17.782 -11.684 -0.654 1.00 95.88 109 PRO A CA 1
ATOM 853 C C . PRO A 1 109 ? -18.230 -12.849 0.227 1.00 95.88 109 PRO A C 1
ATOM 855 O O . PRO A 1 109 ? -19.393 -12.961 0.620 1.00 95.88 109 PRO A O 1
ATOM 858 N N . HIS A 1 110 ? -17.282 -13.719 0.576 1.00 96.50 110 HIS A N 1
ATOM 859 C CA . HIS A 1 110 ? -17.539 -14.779 1.545 1.00 96.50 110 HIS A CA 1
ATOM 860 C C . HIS A 1 110 ? -17.798 -14.192 2.945 1.00 96.50 110 HIS A C 1
ATOM 862 O O . HIS A 1 110 ? -17.167 -13.195 3.308 1.00 96.50 110 HIS A O 1
ATOM 868 N N . PRO A 1 111 ? -18.617 -14.854 3.789 1.00 96.75 111 PRO A N 1
ATOM 869 C CA . PRO A 1 111 ? -18.942 -14.359 5.129 1.00 96.75 111 PRO A CA 1
ATOM 870 C C . PRO A 1 111 ? -17.736 -13.939 5.999 1.00 96.75 111 PRO A C 1
ATOM 872 O O . PRO A 1 111 ? -17.829 -12.915 6.678 1.00 96.75 111 PRO A O 1
ATOM 875 N N . PRO A 1 112 ? -16.577 -14.639 5.981 1.00 96.31 112 PRO A N 1
ATOM 876 C CA . PRO A 1 112 ? -15.400 -14.206 6.737 1.00 96.31 112 PRO A CA 1
ATOM 877 C C . PRO A 1 112 ? -14.821 -12.859 6.283 1.00 96.31 112 PRO A C 1
ATOM 879 O O . PRO A 1 112 ? -14.290 -12.131 7.120 1.00 96.31 112 PRO A O 1
ATOM 882 N N . ILE A 1 113 ? -14.934 -12.525 4.994 1.00 95.62 113 ILE A N 1
ATOM 883 C CA . ILE A 1 113 ? -14.444 -11.263 4.427 1.00 95.62 113 ILE A CA 1
ATOM 884 C C . ILE A 1 113 ? -15.359 -10.117 4.855 1.00 95.62 113 ILE A C 1
ATOM 886 O O . ILE A 1 113 ? -14.869 -9.135 5.408 1.00 95.62 113 ILE A O 1
ATOM 890 N N . THR A 1 114 ? -16.679 -10.278 4.711 1.00 95.56 114 THR A N 1
ATOM 891 C CA . THR A 1 114 ? -17.666 -9.289 5.180 1.00 95.56 114 THR A CA 1
ATOM 892 C C . THR A 1 114 ? -17.508 -9.014 6.674 1.00 95.56 114 THR A C 1
ATOM 894 O O . THR A 1 114 ? -17.472 -7.862 7.097 1.00 95.56 114 THR A O 1
ATOM 897 N N . ARG A 1 115 ? -17.304 -10.063 7.483 1.00 96.69 115 ARG A N 1
ATOM 898 C CA . ARG A 1 115 ? -17.001 -9.914 8.914 1.00 96.69 115 ARG A CA 1
ATOM 899 C C . ARG A 1 115 ? -15.724 -9.103 9.156 1.00 96.69 115 ARG A C 1
ATOM 901 O O . ARG A 1 115 ? -15.699 -8.280 10.064 1.00 96.69 115 ARG A O 1
ATOM 908 N N . GLY A 1 116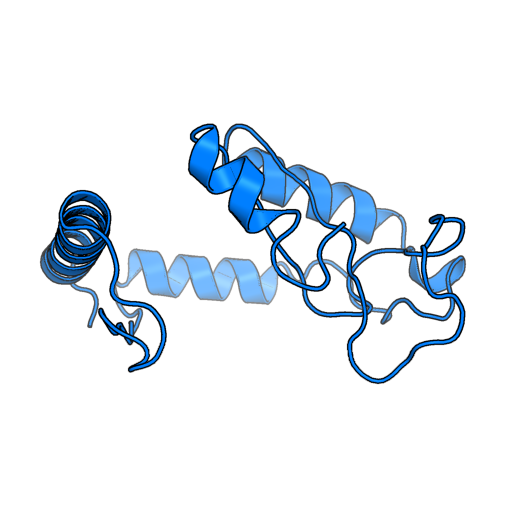 ? -14.664 -9.345 8.384 1.00 95.69 116 GLY A N 1
ATOM 909 C CA . GLY A 1 116 ? -13.406 -8.601 8.494 1.00 95.69 116 GLY A CA 1
ATOM 910 C C . GLY A 1 116 ? -13.582 -7.107 8.218 1.00 95.69 116 GLY A C 1
ATOM 911 O O . GLY A 1 116 ? -13.084 -6.284 8.983 1.00 95.69 116 GLY A O 1
ATOM 912 N N . VAL A 1 117 ? -14.348 -6.761 7.180 1.00 95.69 117 VAL A N 1
ATOM 913 C CA . VAL A 1 117 ? -14.679 -5.367 6.843 1.00 95.69 117 VAL A CA 1
ATOM 914 C C . VAL A 1 117 ? -15.460 -4.693 7.975 1.00 95.69 117 VAL A C 1
ATOM 916 O O . VAL A 1 117 ? -15.097 -3.594 8.387 1.00 95.69 117 VAL A O 1
ATOM 919 N N . GLU A 1 118 ? -16.463 -5.365 8.546 1.00 96.25 118 GLU A N 1
ATOM 920 C CA . GLU A 1 118 ? -17.262 -4.818 9.655 1.00 96.25 118 GLU A CA 1
ATOM 921 C C . GLU A 1 118 ? -16.432 -4.604 10.936 1.00 96.25 118 GLU A C 1
ATOM 923 O O . GLU A 1 118 ? -16.591 -3.608 11.646 1.00 96.25 118 GLU A O 1
ATOM 928 N N . ILE A 1 119 ? -15.478 -5.499 11.221 1.00 97.75 119 ILE A N 1
ATOM 929 C CA . ILE A 1 119 ? -14.528 -5.311 12.327 1.00 97.75 119 ILE A CA 1
ATOM 930 C C . ILE A 1 119 ? -13.705 -4.037 12.112 1.00 97.75 119 ILE A C 1
ATOM 932 O O . ILE A 1 119 ? -13.563 -3.245 13.044 1.00 97.75 119 ILE A O 1
ATOM 936 N N . VAL A 1 120 ? -13.182 -3.812 10.903 1.00 96.81 120 VAL A N 1
ATOM 937 C CA . VAL A 1 120 ? -12.412 -2.598 10.588 1.00 96.81 120 VAL A CA 1
ATOM 938 C C . VAL A 1 120 ? -13.287 -1.354 10.719 1.00 96.81 120 VAL A C 1
ATOM 940 O O . VAL A 1 120 ? -12.902 -0.430 11.433 1.00 96.81 120 VAL A O 1
ATOM 943 N N . ARG A 1 121 ? -14.476 -1.352 10.108 1.00 96.62 121 ARG A N 1
ATOM 944 C CA . ARG A 1 121 ? -15.427 -0.234 10.171 1.00 96.62 121 ARG A CA 1
ATOM 945 C C . ARG A 1 121 ? -15.753 0.146 11.614 1.00 96.62 121 ARG A C 1
ATOM 947 O O . ARG A 1 121 ? -15.486 1.269 12.032 1.00 96.62 121 ARG A O 1
ATOM 954 N N . SER A 1 122 ? -16.256 -0.806 12.397 1.00 97.31 122 SER A N 1
ATOM 955 C CA . SER A 1 122 ? -16.625 -0.561 13.794 1.00 97.31 122 SER A CA 1
ATOM 956 C C . SER A 1 122 ? -15.429 -0.137 14.655 1.00 97.31 122 SER A C 1
ATOM 958 O O . SER A 1 122 ? -15.592 0.604 15.623 1.00 97.31 122 SER A O 1
ATOM 960 N N . THR A 1 123 ? -14.212 -0.576 14.318 1.00 97.81 123 THR A N 1
ATOM 961 C CA . THR A 1 123 ? -12.983 -0.138 14.997 1.00 97.81 123 THR A CA 1
ATOM 962 C C . THR A 1 123 ? -12.655 1.316 14.668 1.00 97.81 123 THR A C 1
ATOM 964 O O . THR A 1 123 ? -12.297 2.063 15.577 1.00 97.81 123 THR A O 1
ATOM 967 N N . LEU A 1 124 ? -12.796 1.741 13.411 1.00 97.25 124 LEU A N 1
ATOM 968 C CA . LEU A 1 124 ? -12.582 3.132 12.998 1.00 97.25 124 LEU A CA 1
ATOM 969 C C . LEU A 1 124 ? -13.590 4.075 13.671 1.00 97.25 124 LEU A C 1
ATOM 971 O O . LEU A 1 124 ? -13.173 5.058 14.284 1.00 97.25 124 LEU A O 1
ATOM 975 N N . GLU A 1 125 ? -14.877 3.716 13.664 1.00 96.62 125 GLU A N 1
ATOM 976 C CA . GLU A 1 125 ? -15.947 4.474 14.333 1.00 96.62 125 GLU A CA 1
ATOM 977 C C . GLU A 1 125 ? -15.686 4.600 15.847 1.00 96.62 125 GLU A C 1
ATOM 979 O O . GLU A 1 125 ? -15.717 5.696 16.409 1.00 96.62 125 GLU A O 1
ATOM 984 N N . LYS A 1 126 ? -15.321 3.499 16.525 1.00 97.69 126 LYS A N 1
ATOM 985 C CA . LYS A 1 126 ? -14.956 3.517 17.959 1.00 97.69 126 LYS A CA 1
ATOM 986 C C . LYS A 1 126 ? -13.748 4.398 18.266 1.00 97.69 126 LYS A C 1
ATOM 988 O O . LYS A 1 126 ? -13.629 4.902 19.382 1.00 97.69 126 LYS A O 1
ATOM 993 N N . ASN A 1 127 ? -12.842 4.570 17.306 1.00 96.88 127 ASN A N 1
ATOM 994 C CA . ASN A 1 127 ? -11.687 5.449 17.451 1.00 96.88 127 ASN A CA 1
ATOM 995 C C . ASN A 1 127 ? -12.003 6.917 17.136 1.00 96.88 127 ASN A C 1
ATOM 997 O O . ASN A 1 127 ? -11.118 7.750 17.311 1.00 96.88 127 ASN A O 1
ATOM 1001 N N . GLY A 1 128 ? -13.2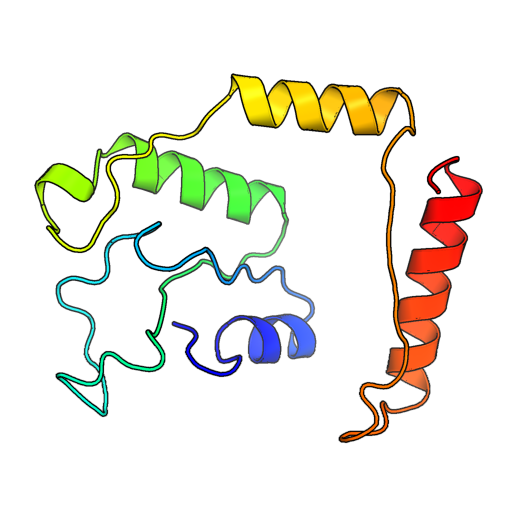50 7.254 16.792 1.00 96.75 128 GLY A N 1
ATOM 1002 C CA . GLY A 1 128 ? -13.725 8.626 16.596 1.00 96.75 128 GLY A CA 1
ATOM 1003 C C . GLY A 1 128 ? -13.653 9.121 15.154 1.00 96.75 128 GLY A C 1
ATOM 1004 O O . GLY A 1 128 ? -13.890 10.302 14.928 1.00 96.75 128 GLY A O 1
ATOM 1005 N N . HIS A 1 129 ? -13.334 8.241 14.203 1.00 97.12 129 HIS A N 1
ATOM 1006 C CA . HIS A 1 129 ? -13.385 8.557 12.778 1.00 97.12 129 HIS A CA 1
ATOM 1007 C C . HIS A 1 129 ? -14.819 8.477 12.246 1.00 97.12 129 HIS A C 1
ATOM 1009 O O . HIS A 1 129 ? -15.657 7.782 12.825 1.00 97.12 129 HIS A O 1
ATOM 1015 N N . THR A 1 130 ? -15.085 9.196 11.154 1.00 92.88 130 THR A N 1
ATOM 1016 C CA . THR A 1 130 ? -16.380 9.182 10.451 1.00 92.88 130 THR A CA 1
ATOM 1017 C C . THR A 1 130 ? -16.341 8.238 9.262 1.00 92.88 130 THR A C 1
ATOM 1019 O O . THR A 1 130 ? -15.267 8.147 8.626 1.00 92.88 130 THR A O 1
#

InterPro domains:
  IPR023631 Amidase signature domain [PF01425] (1-130)
  IPR036928 Amidase signature (AS) superfamily [G3DSA:3.90.1300.10] (1-130)
  IPR036928 Amidase signature (AS) superfamily [SSF75304] (1-130)

Sequence (130 aa):
TDIGGSIRVPAAFNSLYGIRPSHGRLPYGGMTNSMEGQETIHSVVGPIAHSAQDVRLFLQSVLKEEPWKYDSKVIPLPWREAEENAAQAKIAEKSLNFAFYDFDDVVRPHPPITRGVEIVRSTLEKNGHT

Mean predicted aligned error: 3.38 Å

Solvent-accessible surface area (backbone atoms only — not comparable to full-atom values): 7849 Å² total; per-residue (Å²): 84,34,69,88,42,65,37,46,53,61,17,64,77,65,78,36,39,40,49,83,56,64,78,31,71,48,66,61,79,90,64,88,64,97,64,78,91,64,77,89,69,64,61,29,51,51,56,72,30,89,36,71,66,52,43,49,50,52,53,45,58,54,34,72,68,46,45,40,81,80,22,87,72,22,55,90,63,66,76,56,62,70,61,53,52,52,52,51,47,32,59,76,69,25,66,48,78,66,89,85,82,77,62,81,90,77,64,82,61,55,72,72,54,50,51,51,54,50,52,51,52,57,49,42,47,75,62,57,29,78

Foldseek 3Di:
DDQPCVFPVVCVVVVWDGDDDDWQLADDPPPDDPDPPDDPGDDGDADIGRDPVVSVVVSQVRLVVQCCVPHVRHDRDHDDVVVVVVVVVCVVVLEAEDDDDQDPVPDHDDPVVSVVVVVVVVVSVVSPHD

Organism: Aspergillus flavus (NCBI:txid5059)

pLDDT: mean 95.44, std 4.21, range [77.81, 98.56]

Secondary structure (DSSP, 8-state):
-BSSSTTHHHHHHTT-EE--PPTTSS--TT---SSTT--SS--B---EESSHHHHHHHHHHHHHT-GGGT-TTS------HHHHHHHHHHHHTT-------S--SSSPPPHHHHHHHHHHHHHHHH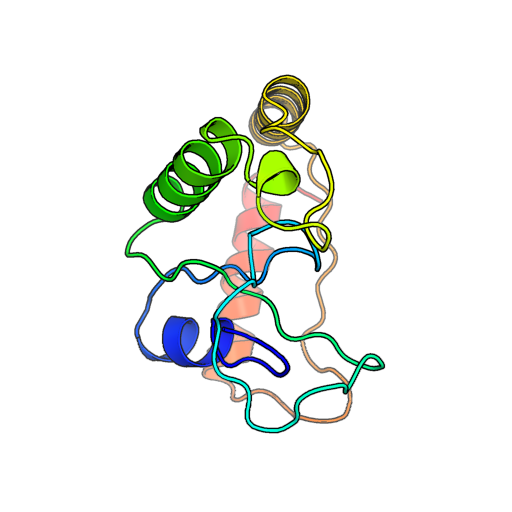TT--